Protein AF-A0A7J6QFJ6-F1 (afdb_monomer_lite)

Structure (mmCIF, N/CA/C/O backbone):
data_AF-A0A7J6QFJ6-F1
#
_entry.id   AF-A0A7J6QFJ6-F1
#
loop_
_atom_site.group_PDB
_atom_site.id
_atom_site.type_symbol
_atom_site.label_atom_id
_atom_site.label_alt_id
_atom_site.label_comp_id
_atom_site.label_asym_id
_atom_site.label_entity_id
_atom_site.label_seq_id
_atom_site.pdbx_PDB_ins_code
_atom_site.Cartn_x
_atom_site.Cartn_y
_atom_site.Cartn_z
_atom_site.occupancy
_atom_site.B_iso_or_equiv
_atom_site.auth_seq_id
_atom_site.auth_comp_id
_atom_site.auth_asym_id
_atom_site.auth_atom_id
_atom_site.pdbx_PDB_model_num
ATOM 1 N N . MET A 1 1 ? -31.522 12.830 24.185 1.00 36.59 1 MET A N 1
ATOM 2 C CA . MET A 1 1 ? -30.054 12.754 24.361 1.00 36.59 1 MET A CA 1
ATOM 3 C C . MET A 1 1 ? -29.423 12.464 23.006 1.00 36.59 1 MET A C 1
ATOM 5 O O . MET A 1 1 ? -29.622 11.374 22.489 1.00 36.59 1 MET A O 1
ATOM 9 N N . LYS A 1 2 ? -28.747 13.438 22.384 1.00 40.75 2 LYS A N 1
ATOM 10 C CA . LYS A 1 2 ? -28.008 13.219 21.130 1.00 40.75 2 LYS A CA 1
ATOM 11 C C . LYS A 1 2 ? -26.658 12.594 21.495 1.00 40.75 2 LYS A C 1
ATOM 13 O O . LYS A 1 2 ? -25.871 13.239 22.185 1.00 40.75 2 LYS A O 1
ATOM 18 N N . ARG A 1 3 ? -26.421 11.330 21.126 1.00 40.91 3 ARG A N 1
ATOM 19 C CA . ARG A 1 3 ? -25.103 10.697 21.290 1.00 40.91 3 ARG A CA 1
ATOM 20 C C . ARG A 1 3 ? -24.122 11.448 20.389 1.00 40.91 3 ARG A C 1
ATOM 22 O O . ARG A 1 3 ? -24.379 11.576 19.197 1.00 40.91 3 ARG A O 1
ATOM 29 N N . LYS A 1 4 ? -23.043 11.989 20.964 1.00 46.06 4 LYS A N 1
ATOM 30 C CA . LYS A 1 4 ? -21.908 12.482 20.175 1.00 46.06 4 LYS A CA 1
ATOM 31 C C . LYS A 1 4 ? -21.369 11.295 19.363 1.00 46.06 4 LYS A C 1
ATOM 33 O O . LYS A 1 4 ? -21.211 10.232 19.968 1.00 46.06 4 LYS A O 1
ATOM 38 N N . PRO A 1 5 ? -21.106 11.434 18.054 1.00 49.12 5 PRO A N 1
ATOM 39 C CA . PRO A 1 5 ? -20.397 10.395 17.324 1.00 49.12 5 PRO A CA 1
ATOM 40 C C . PRO A 1 5 ? -19.019 10.243 17.975 1.00 49.12 5 PRO A C 1
ATOM 42 O O . PRO A 1 5 ? -18.242 11.194 18.054 1.00 49.12 5 PRO A O 1
ATOM 45 N N . SER A 1 6 ? -18.754 9.075 18.551 1.00 50.97 6 SER A N 1
ATOM 46 C CA . SER A 1 6 ? -17.417 8.722 19.009 1.00 50.97 6 SER A CA 1
ATOM 47 C C . SER A 1 6 ? -16.561 8.524 17.765 1.00 50.97 6 SER A C 1
ATOM 49 O O . SER A 1 6 ? -16.819 7.598 17.003 1.00 50.97 6 SER A O 1
ATOM 51 N N . CYS A 1 7 ? -15.581 9.399 17.546 1.00 52.25 7 CYS A N 1
ATOM 52 C CA . CYS A 1 7 ? -14.568 9.231 16.507 1.00 52.25 7 CYS A CA 1
ATOM 53 C C . CYS A 1 7 ? -13.787 7.939 16.799 1.00 52.25 7 CYS A C 1
ATOM 55 O O . CYS A 1 7 ? -12.882 7.936 17.636 1.00 52.25 7 CYS A O 1
ATOM 57 N N . SER A 1 8 ? -14.163 6.830 16.165 1.00 64.12 8 SER A N 1
ATOM 58 C CA . SER A 1 8 ? -13.381 5.596 16.178 1.00 64.12 8 SER A CA 1
ATOM 59 C C . SER A 1 8 ? -12.218 5.778 15.210 1.00 64.12 8 SER A C 1
ATOM 61 O O . SER A 1 8 ? -12.438 5.922 14.009 1.00 64.12 8 SER A O 1
ATOM 63 N N . LYS A 1 9 ? -10.988 5.816 15.726 1.00 70.94 9 LYS A N 1
ATOM 64 C CA . LYS A 1 9 ? -9.803 5.680 14.874 1.00 70.94 9 LYS A CA 1
ATOM 65 C C . LYS A 1 9 ? -9.753 4.235 14.384 1.00 70.94 9 LYS A C 1
ATOM 67 O O . LYS A 1 9 ? -9.821 3.336 15.217 1.00 70.94 9 LYS A O 1
ATOM 72 N N . GLN A 1 10 ? -9.672 4.033 13.075 1.00 85.25 10 GLN A N 1
ATOM 73 C CA . GLN A 1 10 ? -9.467 2.719 12.465 1.00 85.25 10 GLN A CA 1
ATOM 74 C C . GLN A 1 10 ? -8.069 2.658 11.854 1.00 85.25 10 GLN A C 1
ATOM 76 O O . GLN A 1 10 ? -7.554 3.667 11.382 1.00 85.25 10 GLN A O 1
ATOM 81 N N . ARG A 1 11 ? -7.444 1.488 11.856 1.00 90.31 11 ARG A N 1
ATOM 82 C CA . ARG A 1 11 ? -6.135 1.246 11.248 1.00 90.31 11 ARG A CA 1
ATOM 83 C C . ARG A 1 11 ? -6.325 0.610 9.882 1.00 90.31 11 ARG A C 1
ATOM 85 O O . ARG A 1 11 ? -6.933 -0.450 9.766 1.00 90.31 11 ARG A O 1
ATOM 92 N N . LEU A 1 12 ? -5.817 1.264 8.849 1.00 92.50 12 LEU A N 1
ATOM 93 C CA . LEU A 1 12 ? -5.876 0.810 7.470 1.00 92.50 12 LEU A CA 1
ATOM 94 C C . LEU A 1 12 ? -4.502 0.325 7.012 1.00 92.50 12 LEU A C 1
ATOM 96 O O . LEU A 1 12 ? -3.555 1.109 6.952 1.00 92.50 12 LEU A O 1
ATOM 100 N N . LEU A 1 13 ? -4.414 -0.942 6.618 1.00 95.81 13 LEU A N 1
ATOM 101 C CA . LEU A 1 13 ? -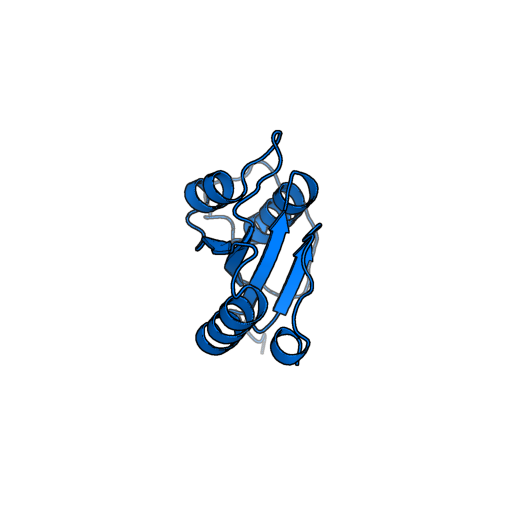3.288 -1.450 5.841 1.00 95.81 13 LEU A CA 1
ATOM 102 C C . LEU A 1 13 ? -3.592 -1.259 4.350 1.00 95.81 13 LEU A C 1
ATOM 104 O O . LEU A 1 13 ? -4.491 -1.898 3.799 1.00 95.81 13 LEU A O 1
ATOM 108 N N . PHE A 1 14 ? -2.862 -0.362 3.693 1.00 95.88 14 PHE A N 1
ATOM 109 C CA . PHE A 1 14 ? -3.045 -0.040 2.280 1.00 95.88 14 PHE A CA 1
ATOM 110 C C . PHE A 1 14 ? -1.983 -0.741 1.434 1.00 95.88 14 PHE A C 1
ATOM 112 O O . PHE A 1 14 ? -0.816 -0.380 1.482 1.00 95.88 14 PHE A O 1
ATOM 119 N N . LEU A 1 15 ? -2.371 -1.714 0.617 1.00 95.94 15 LEU A N 1
ATOM 120 C CA . LEU A 1 15 ? -1.488 -2.437 -0.299 1.00 95.94 15 LEU A CA 1
ATOM 121 C C . LEU A 1 15 ? -1.674 -1.871 -1.705 1.00 95.94 15 LEU A C 1
ATOM 123 O O . LEU A 1 15 ? -2.755 -1.995 -2.286 1.00 95.94 15 LEU A O 1
ATOM 127 N N . GLY A 1 16 ? -0.638 -1.250 -2.270 1.00 94.81 16 GLY A N 1
ATOM 128 C CA . GLY A 1 16 ? -0.803 -0.513 -3.519 1.00 94.81 16 GLY A CA 1
ATOM 129 C C . GLY A 1 16 ? 0.395 -0.480 -4.449 1.00 94.81 16 GLY A C 1
ATOM 130 O O . GLY A 1 16 ? 1.549 -0.600 -4.032 1.00 94.81 16 GLY A O 1
ATOM 131 N N . TRP A 1 17 ? 0.102 -0.296 -5.737 1.00 92.12 17 TRP A N 1
ATOM 132 C CA . TRP A 1 17 ? 1.093 -0.072 -6.786 1.00 92.12 17 TRP A CA 1
ATOM 133 C C . TRP A 1 17 ? 0.524 0.769 -7.945 1.00 92.12 17 TRP A C 1
ATOM 135 O O . TRP A 1 17 ? -0.573 0.498 -8.440 1.00 92.12 17 TRP A O 1
ATOM 145 N N . GLY A 1 18 ? 1.290 1.763 -8.406 1.00 91.31 18 GLY A N 1
ATOM 146 C CA . GLY A 1 18 ? 0.987 2.572 -9.593 1.00 91.31 18 GLY A CA 1
ATOM 147 C C . GLY A 1 18 ? -0.159 3.580 -9.442 1.00 91.31 18 GLY A C 1
ATOM 148 O O . GLY A 1 18 ? -0.653 3.841 -8.346 1.00 91.31 18 GLY A O 1
ATOM 149 N N . ALA A 1 19 ? -0.586 4.162 -10.566 1.00 91.31 19 ALA A N 1
ATOM 150 C CA . ALA A 1 19 ? -1.511 5.301 -10.589 1.00 91.31 19 ALA A CA 1
ATOM 151 C C . ALA A 1 19 ? -2.879 5.013 -9.944 1.00 91.31 19 ALA A C 1
ATOM 153 O O . ALA A 1 19 ? -3.382 5.821 -9.172 1.00 91.31 19 ALA A O 1
ATOM 154 N N . ALA A 1 20 ? -3.466 3.837 -10.186 1.00 91.88 20 ALA A N 1
ATOM 155 C CA . ALA A 1 20 ? -4.753 3.479 -9.583 1.00 91.88 20 ALA A CA 1
ATOM 156 C C . ALA A 1 20 ? -4.677 3.380 -8.048 1.00 91.88 20 ALA A C 1
ATOM 158 O O . ALA A 1 20 ? -5.624 3.735 -7.349 1.00 91.88 20 ALA A O 1
ATOM 159 N N . ALA A 1 21 ? -3.540 2.928 -7.515 1.00 94.38 21 ALA A N 1
ATOM 160 C CA . ALA A 1 21 ? -3.299 2.925 -6.081 1.00 94.38 21 ALA A CA 1
ATOM 161 C C . ALA A 1 21 ? -3.088 4.339 -5.533 1.00 94.38 21 ALA A C 1
ATOM 163 O O . ALA A 1 21 ? -3.552 4.643 -4.442 1.00 94.38 21 ALA A O 1
ATOM 164 N N . ALA A 1 22 ? -2.431 5.216 -6.289 1.00 92.50 22 ALA A N 1
ATOM 165 C CA . ALA A 1 22 ? -2.244 6.605 -5.891 1.00 92.50 22 ALA A CA 1
ATOM 166 C C . ALA A 1 22 ? -3.586 7.332 -5.751 1.00 92.50 22 ALA A C 1
ATOM 168 O O . ALA A 1 22 ? -3.838 7.957 -4.725 1.00 92.50 22 ALA A O 1
ATOM 169 N N . GLU A 1 23 ? -4.482 7.164 -6.725 1.00 92.44 23 GLU A N 1
ATOM 170 C CA . GLU A 1 23 ? -5.840 7.717 -6.668 1.00 92.44 23 GLU A CA 1
ATOM 171 C C . GLU A 1 23 ? -6.640 7.157 -5.485 1.00 92.44 23 GLU A C 1
ATOM 173 O O . GLU A 1 23 ? -7.287 7.908 -4.757 1.00 92.44 23 GLU A O 1
ATOM 178 N N . ALA A 1 24 ? -6.552 5.847 -5.232 1.00 91.94 24 ALA A N 1
ATOM 179 C CA . ALA A 1 24 ? -7.206 5.237 -4.077 1.00 91.94 24 ALA A CA 1
ATOM 180 C C . ALA A 1 24 ? -6.642 5.770 -2.746 1.00 91.94 24 ALA A C 1
ATOM 182 O O . ALA A 1 24 ? -7.411 6.089 -1.840 1.00 91.94 24 ALA A O 1
ATOM 183 N N . LEU A 1 25 ? -5.318 5.918 -2.635 1.00 90.25 25 LEU A N 1
ATOM 184 C CA . LEU A 1 25 ? -4.667 6.466 -1.446 1.00 90.25 25 LEU A CA 1
ATOM 185 C C . LEU A 1 25 ? -5.063 7.928 -1.221 1.00 90.25 25 LEU A C 1
ATOM 187 O O . LEU A 1 25 ? -5.346 8.316 -0.092 1.00 90.25 25 LEU A O 1
ATOM 191 N N . LEU A 1 26 ? -5.137 8.729 -2.286 1.00 88.06 26 LEU A N 1
ATOM 192 C CA . LEU A 1 26 ? -5.615 10.110 -2.229 1.00 88.06 26 LEU A CA 1
ATOM 193 C C . LEU A 1 26 ? -7.079 10.184 -1.793 1.00 88.06 26 LEU A C 1
ATOM 195 O O . LEU A 1 26 ? -7.410 11.030 -0.970 1.00 88.06 26 LEU A O 1
ATOM 199 N N . ALA A 1 27 ? -7.938 9.295 -2.293 1.00 84.94 27 ALA A N 1
ATOM 200 C CA . ALA A 1 27 ? -9.344 9.247 -1.904 1.00 84.94 27 ALA A CA 1
ATOM 201 C C . ALA A 1 27 ? -9.519 8.888 -0.423 1.00 84.94 27 ALA A C 1
ATOM 203 O O . ALA A 1 27 ? -10.338 9.501 0.253 1.00 84.94 27 ALA A O 1
ATOM 204 N N . VAL A 1 28 ? -8.724 7.945 0.092 1.00 81.12 28 VAL A N 1
ATOM 205 C CA . VAL A 1 28 ? -8.713 7.587 1.518 1.00 81.12 28 VAL A CA 1
ATOM 206 C C . VAL A 1 28 ? -8.141 8.721 2.368 1.00 81.12 28 VAL A C 1
ATOM 208 O O . VAL A 1 28 ? -8.721 9.078 3.386 1.00 81.12 28 VAL A O 1
ATOM 211 N N . ASN A 1 29 ? -7.018 9.312 1.958 1.00 67.81 29 ASN A N 1
ATOM 212 C CA . ASN A 1 29 ? -6.347 10.365 2.720 1.00 67.81 29 ASN A CA 1
ATOM 213 C C . ASN A 1 29 ? -7.118 11.697 2.693 1.00 67.81 29 ASN A C 1
ATOM 215 O O . ASN A 1 29 ? -7.009 12.500 3.614 1.00 67.81 29 ASN A O 1
ATOM 219 N N . ALA A 1 30 ? -7.938 11.932 1.665 1.00 62.25 30 ALA A N 1
ATOM 220 C CA . ALA A 1 30 ? -8.875 13.053 1.610 1.00 62.25 30 ALA A CA 1
ATOM 221 C C . ALA A 1 30 ? -10.029 12.937 2.628 1.00 62.25 30 ALA A C 1
ATOM 223 O O . ALA A 1 30 ? -10.804 13.883 2.757 1.00 62.25 30 ALA A O 1
ATOM 224 N N . LEU A 1 31 ? -10.146 11.811 3.346 1.00 54.97 31 LEU A N 1
ATOM 225 C CA . LEU A 1 31 ? -11.104 11.627 4.443 1.00 54.97 31 LEU A CA 1
ATOM 226 C C . LEU A 1 31 ? -10.601 12.190 5.788 1.00 54.97 31 LEU A C 1
ATOM 228 O O . LEU A 1 31 ? -11.308 12.096 6.790 1.00 54.97 31 LEU A O 1
ATOM 232 N N . GLU A 1 32 ? -9.418 12.814 5.834 1.00 51.88 32 GLU A N 1
ATOM 233 C CA . GLU A 1 32 ? -8.994 13.630 6.980 1.00 51.88 32 GLU A CA 1
ATOM 234 C C . GLU A 1 32 ? -9.906 14.869 7.143 1.00 51.88 32 GLU A C 1
ATOM 236 O O . GLU A 1 32 ? -10.330 15.477 6.153 1.00 51.88 32 GLU A O 1
ATOM 241 N N . PRO A 1 33 ? -10.235 15.277 8.385 1.00 41.69 33 PRO A N 1
ATOM 242 C CA . PRO A 1 33 ? -11.175 16.362 8.625 1.00 41.69 33 PRO A CA 1
ATOM 243 C C . PRO A 1 33 ? -10.599 17.676 8.105 1.00 41.69 33 PRO A C 1
ATOM 245 O O . PRO A 1 33 ? -9.439 18.006 8.362 1.00 41.69 33 PRO A O 1
ATOM 248 N N . MET A 1 34 ? -11.445 18.469 7.446 1.00 36.62 34 MET A N 1
ATOM 249 C CA . MET A 1 34 ? -11.146 19.875 7.203 1.00 36.62 34 MET A CA 1
ATOM 25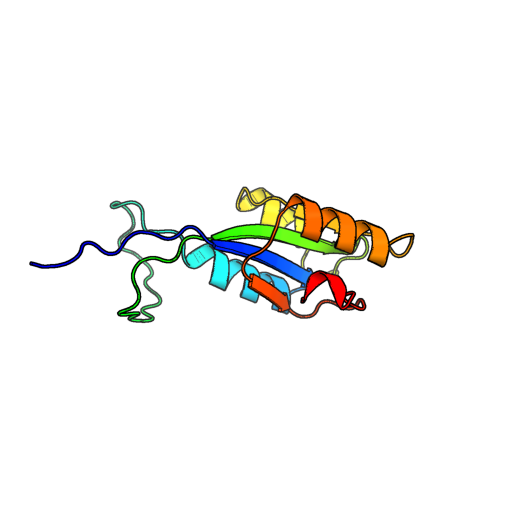0 C C . MET A 1 34 ? -10.673 20.514 8.515 1.00 36.62 34 MET A C 1
ATOM 252 O O . MET A 1 34 ? -11.414 20.542 9.500 1.00 36.62 34 MET A O 1
ATOM 256 N N . SER A 1 35 ? -9.460 21.071 8.520 1.00 40.66 35 SER A N 1
ATOM 257 C CA . SER A 1 35 ? -9.207 22.213 9.396 1.00 40.66 35 SER A CA 1
ATOM 258 C C . SER A 1 35 ? -10.263 23.273 9.063 1.00 40.66 35 SER A C 1
ATOM 260 O O . SER A 1 35 ? -10.638 23.410 7.896 1.00 40.66 35 SER A O 1
ATOM 262 N N . GLU A 1 36 ? -10.769 24.006 10.057 1.00 46.38 36 GLU A N 1
ATOM 263 C CA . GLU A 1 36 ? -11.861 24.989 9.909 1.00 46.38 36 GLU A CA 1
ATOM 264 C C . GLU A 1 36 ? -11.576 26.144 8.914 1.00 46.38 36 GLU A C 1
ATOM 266 O O . GLU A 1 36 ? -12.377 27.068 8.793 1.00 46.38 36 GLU A O 1
ATOM 271 N N . SER A 1 37 ? -10.469 26.100 8.170 1.00 45.38 37 SER A N 1
ATOM 272 C CA . SER A 1 37 ? -9.964 27.199 7.349 1.00 45.38 37 SER A CA 1
ATOM 273 C C . SER A 1 37 ? -10.162 27.036 5.836 1.00 45.38 37 SER A C 1
ATOM 275 O O . SER A 1 37 ? -10.174 28.049 5.142 1.00 45.38 37 SER A O 1
ATOM 277 N N . 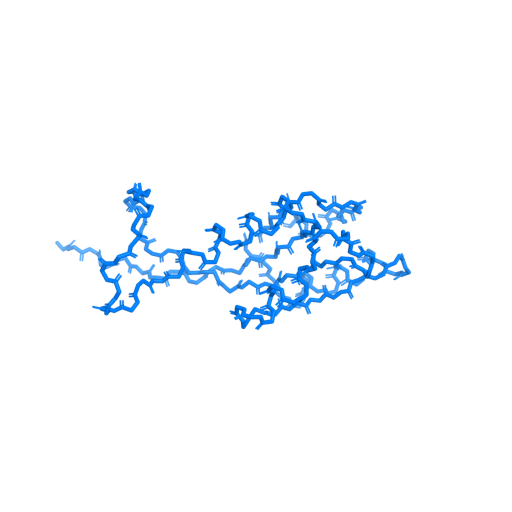ASP A 1 38 ? -10.360 25.829 5.289 1.00 44.28 38 ASP A N 1
ATOM 278 C CA . ASP A 1 38 ? -10.309 25.631 3.825 1.00 44.28 38 ASP A CA 1
ATOM 279 C C . ASP A 1 38 ? -11.671 25.325 3.189 1.00 44.28 38 ASP A C 1
ATOM 281 O O . ASP A 1 38 ? -12.075 24.193 2.931 1.00 44.28 38 ASP A O 1
ATOM 285 N N . SER A 1 39 ? -12.382 26.407 2.872 1.00 43.44 39 SER A N 1
ATOM 286 C CA . SER A 1 39 ? -13.702 26.421 2.228 1.00 43.44 39 SER A CA 1
ATOM 287 C C . SER A 1 39 ? -13.656 26.291 0.695 1.00 43.44 39 SER A C 1
ATOM 289 O O . SER A 1 39 ? -14.446 26.937 0.006 1.00 43.44 39 SER A O 1
ATOM 291 N N . ALA A 1 40 ? -12.751 25.497 0.112 1.00 43.00 40 ALA A N 1
ATOM 292 C CA . ALA A 1 40 ? -12.649 25.421 -1.350 1.00 43.00 40 ALA A CA 1
ATOM 293 C C . ALA A 1 40 ? -12.112 24.082 -1.879 1.00 43.00 40 ALA A C 1
ATOM 295 O O . ALA A 1 40 ? -10.989 24.024 -2.367 1.00 43.00 40 ALA A O 1
ATOM 296 N N . ARG A 1 41 ? -12.944 23.028 -1.813 1.00 42.19 41 ARG A N 1
ATOM 297 C CA . ARG A 1 41 ? -13.087 21.898 -2.775 1.00 42.19 41 ARG A CA 1
ATOM 298 C C . ARG A 1 41 ? -13.705 20.695 -2.053 1.00 42.19 41 ARG A C 1
ATOM 300 O O . ARG A 1 41 ? -13.019 19.770 -1.639 1.00 42.19 41 ARG A O 1
ATOM 307 N N . ARG A 1 42 ? -15.030 20.719 -1.882 1.00 41.62 42 ARG A N 1
ATOM 308 C CA . ARG A 1 42 ? -15.789 19.592 -1.321 1.00 41.62 42 ARG A CA 1
ATOM 309 C C . ARG A 1 42 ? -16.125 18.582 -2.420 1.00 41.62 42 ARG A C 1
ATOM 311 O O . ARG A 1 42 ? -16.949 18.886 -3.278 1.00 41.62 42 ARG A O 1
ATOM 318 N N . SER A 1 43 ? -15.564 17.377 -2.344 1.00 35.88 43 SER A N 1
ATOM 319 C CA . SER A 1 43 ? -16.266 16.184 -2.827 1.00 35.88 43 SER A CA 1
ATOM 320 C C . SER A 1 43 ? -17.227 15.772 -1.715 1.00 35.88 43 SER A C 1
ATOM 322 O O . SER A 1 43 ? -16.810 15.306 -0.658 1.00 35.88 43 SER A O 1
ATOM 324 N N . VAL A 1 44 ? -18.510 16.084 -1.890 1.00 34.72 44 VAL A N 1
ATOM 325 C CA . VAL A 1 44 ? -19.553 15.781 -0.906 1.00 34.72 44 VAL A CA 1
ATOM 326 C C . VAL A 1 44 ? -19.987 14.338 -1.127 1.00 34.72 44 VAL A C 1
ATOM 328 O O . VAL A 1 44 ? -20.873 14.079 -1.936 1.00 34.72 44 VAL A O 1
ATOM 331 N N . VAL A 1 45 ? -19.381 13.399 -0.404 1.00 42.66 45 VAL A N 1
ATOM 332 C CA . VAL A 1 45 ? -20.082 12.158 -0.063 1.00 42.66 45 VAL A CA 1
ATOM 333 C C . VAL A 1 45 ? -20.740 12.424 1.291 1.00 42.66 45 VAL A C 1
ATOM 335 O O . VAL A 1 45 ? -20.035 12.510 2.296 1.00 42.66 45 VAL A O 1
ATOM 338 N N . PRO A 1 46 ? -22.062 12.661 1.348 1.00 38.72 46 PRO A N 1
ATOM 339 C CA . PRO A 1 46 ? -22.744 12.839 2.617 1.00 38.72 46 PRO A CA 1
ATOM 340 C C . PRO A 1 46 ? -22.779 11.475 3.307 1.00 38.72 46 PRO A C 1
ATOM 342 O O . PRO A 1 46 ? -23.508 10.579 2.893 1.00 38.72 46 PRO A O 1
ATOM 345 N N . SER A 1 47 ? -21.948 11.303 4.327 1.00 43.91 47 SER A N 1
ATOM 346 C CA . SER A 1 47 ? -22.000 10.133 5.188 1.00 43.91 47 SER A CA 1
ATOM 347 C C . SER A 1 47 ? -22.628 10.540 6.515 1.00 43.91 47 SER A C 1
ATOM 349 O O . SER A 1 47 ? -22.033 11.281 7.291 1.00 43.91 47 SER A O 1
ATOM 351 N N . ASP A 1 48 ? -23.829 10.027 6.789 1.00 46.41 48 ASP A N 1
ATOM 352 C CA . ASP A 1 48 ? -24.428 10.024 8.132 1.00 46.41 48 ASP A CA 1
ATOM 353 C C . ASP A 1 48 ? -23.609 9.171 9.130 1.00 46.41 48 ASP A C 1
ATOM 355 O O . ASP A 1 48 ? -23.878 9.178 10.334 1.00 46.41 48 ASP A O 1
ATOM 359 N N . ALA A 1 49 ? -22.595 8.434 8.655 1.00 51.22 49 ALA A N 1
ATOM 360 C CA . ALA A 1 49 ? -21.581 7.821 9.499 1.00 51.22 49 ALA A CA 1
ATOM 361 C C . ALA A 1 49 ? -20.521 8.879 9.821 1.00 51.22 49 ALA A C 1
ATOM 363 O O . ALA A 1 49 ? -19.871 9.397 8.914 1.00 51.22 49 ALA A O 1
ATOM 364 N N . GLY A 1 50 ? -20.412 9.233 11.105 1.00 51.41 50 GLY A N 1
ATOM 365 C CA . GLY A 1 50 ? -19.492 10.261 11.592 1.00 51.41 50 GLY A CA 1
ATOM 366 C C . GLY A 1 50 ? -18.045 10.056 11.139 1.00 51.41 50 GLY A C 1
ATOM 367 O O . GLY A 1 50 ? -17.669 8.959 10.746 1.00 51.41 50 GLY A O 1
ATOM 368 N N . ASP A 1 51 ? -17.255 11.128 11.218 1.00 58.75 51 ASP A N 1
ATOM 369 C CA . ASP A 1 51 ? -15.873 11.205 10.733 1.00 58.75 51 ASP A CA 1
ATOM 370 C C . ASP A 1 51 ? -15.048 9.954 11.099 1.00 58.75 51 ASP A C 1
ATOM 372 O O . ASP A 1 51 ? -14.651 9.764 12.255 1.00 58.75 51 ASP A O 1
ATOM 376 N N . ILE A 1 52 ? -14.793 9.090 10.111 1.00 59.66 52 ILE A N 1
ATOM 377 C CA . ILE A 1 52 ? -13.891 7.947 10.261 1.00 59.66 52 ILE A CA 1
ATOM 378 C C . ILE A 1 52 ? -12.487 8.447 9.950 1.00 59.66 52 ILE A C 1
ATOM 380 O O . ILE A 1 52 ? -12.206 8.873 8.833 1.00 59.66 52 ILE A O 1
ATOM 384 N N . LYS A 1 53 ? -11.605 8.392 10.949 1.00 72.56 53 LYS A N 1
ATOM 385 C CA . LYS A 1 53 ? -10.185 8.708 10.777 1.00 72.56 53 LYS A CA 1
ATOM 386 C C . LYS A 1 53 ? -9.397 7.419 10.649 1.00 72.56 53 LYS A C 1
ATOM 388 O O . LYS A 1 53 ? -9.522 6.551 11.519 1.00 72.56 53 LYS A O 1
ATOM 393 N N . PHE A 1 54 ? -8.571 7.332 9.613 1.00 81.12 54 PHE A N 1
ATOM 394 C CA . PHE A 1 54 ? -7.688 6.196 9.408 1.00 81.12 54 PHE A CA 1
ATOM 395 C C . PHE A 1 54 ? -6.261 6.528 9.834 1.00 81.12 54 PHE A C 1
ATOM 397 O O . PHE A 1 54 ? -5.660 7.475 9.339 1.00 81.12 54 PHE A O 1
ATOM 404 N N . GLU A 1 55 ? -5.693 5.717 10.719 1.00 88.38 55 GLU A N 1
ATOM 405 C CA . GLU A 1 55 ? -4.244 5.559 10.780 1.00 88.38 55 GLU A CA 1
ATOM 406 C C . GLU A 1 55 ? -3.852 4.628 9.630 1.00 88.38 55 GLU A C 1
ATOM 408 O O . GLU A 1 55 ? -4.343 3.505 9.566 1.00 88.38 55 GLU A O 1
ATOM 413 N N . CYS A 1 56 ? -3.038 5.094 8.685 1.00 90.69 56 CYS A N 1
ATOM 414 C CA . CYS A 1 56 ? -2.753 4.355 7.456 1.00 90.69 56 CYS A CA 1
ATOM 415 C C . CYS A 1 56 ? -1.285 3.916 7.397 1.00 90.69 56 CYS A C 1
ATOM 417 O O . CYS A 1 56 ? -0.381 4.752 7.488 1.00 90.69 56 CYS A O 1
ATOM 419 N N . LEU A 1 57 ? -1.067 2.615 7.193 1.00 94.38 57 LEU A N 1
ATOM 420 C CA . LEU A 1 57 ? 0.220 2.036 6.820 1.00 94.38 57 LEU A CA 1
ATOM 421 C C . LEU A 1 57 ? 0.168 1.628 5.348 1.00 94.38 57 LEU A C 1
ATOM 423 O O . LEU A 1 57 ? -0.542 0.696 4.968 1.00 94.38 57 LEU A O 1
ATOM 427 N N . VAL A 1 58 ? 0.940 2.323 4.517 1.00 95.38 58 VAL A N 1
ATOM 428 C CA . VAL A 1 58 ? 1.073 2.021 3.093 1.00 95.38 58 VAL A CA 1
ATOM 429 C C . VAL A 1 58 ? 2.137 0.950 2.908 1.00 95.38 58 VAL A C 1
ATOM 431 O O . VAL A 1 58 ? 3.275 1.111 3.332 1.00 95.38 58 VAL A O 1
ATOM 434 N N . ILE A 1 59 ? 1.788 -0.130 2.227 1.00 95.31 59 ILE A N 1
ATOM 435 C CA . ILE A 1 59 ? 2.714 -1.141 1.751 1.00 95.31 59 ILE A CA 1
ATOM 436 C C . ILE A 1 59 ? 2.763 -1.081 0.231 1.00 95.31 59 ILE A C 1
ATOM 438 O O . ILE A 1 59 ? 1.753 -1.205 -0.468 1.00 95.31 59 ILE A O 1
ATOM 442 N N . THR A 1 60 ? 3.967 -0.925 -0.298 1.00 94.06 60 THR A N 1
ATOM 443 C CA . THR A 1 60 ? 4.210 -0.931 -1.734 1.00 94.06 60 THR A CA 1
ATOM 444 C C . THR A 1 60 ? 5.427 -1.776 -2.084 1.00 94.06 60 THR A C 1
ATOM 446 O O . THR A 1 60 ? 6.140 -2.241 -1.203 1.00 94.06 60 THR A O 1
ATOM 449 N N . HIS A 1 61 ? 5.655 -2.025 -3.369 1.00 91.75 61 HIS A N 1
ATOM 450 C CA . HIS A 1 61 ? 6.742 -2.888 -3.828 1.00 91.75 61 HIS A CA 1
ATOM 451 C C . HIS A 1 61 ? 8.009 -2.086 -4.185 1.00 91.75 61 HIS A C 1
ATOM 453 O O . HIS A 1 61 ? 7.916 -0.930 -4.574 1.00 91.75 61 HIS A O 1
ATOM 459 N N . GLU A 1 62 ? 9.207 -2.667 -4.115 1.00 89.50 62 GLU A N 1
ATOM 460 C CA . GLU A 1 62 ? 10.456 -1.971 -4.497 1.00 89.50 62 GLU A CA 1
ATOM 461 C C . GLU A 1 62 ? 10.441 -1.480 -5.954 1.00 89.50 62 GLU A C 1
ATOM 463 O O . GLU A 1 62 ? 10.893 -0.376 -6.265 1.00 89.50 62 GLU A O 1
ATOM 468 N N . LYS A 1 63 ? 9.850 -2.297 -6.832 1.00 86.56 63 LYS A N 1
ATOM 469 C CA . LYS A 1 63 ? 9.564 -1.962 -8.228 1.00 86.56 63 LYS A CA 1
ATOM 470 C C . LYS A 1 63 ? 8.280 -1.147 -8.259 1.00 86.56 63 LYS A C 1
ATOM 472 O O . LYS A 1 63 ? 7.204 -1.708 -8.050 1.00 86.56 63 LYS A O 1
ATOM 477 N N . GLN A 1 64 ? 8.400 0.148 -8.517 1.00 81.56 64 GLN A N 1
ATOM 478 C CA . GLN A 1 64 ? 7.271 1.060 -8.697 1.00 81.56 64 GLN A CA 1
ATOM 479 C C . GLN A 1 64 ? 6.840 1.133 -10.164 1.00 81.56 64 GLN A C 1
ATOM 481 O O . GLN A 1 64 ? 7.473 0.543 -11.038 1.00 81.56 64 GLN A O 1
ATOM 486 N N . SER A 1 65 ? 5.715 1.803 -10.405 1.00 81.81 65 SER A N 1
ATOM 487 C CA . SER A 1 65 ? 5.316 2.201 -11.754 1.00 81.81 65 SER A CA 1
ATOM 488 C C . SER A 1 65 ? 6.156 3.401 -12.183 1.00 81.81 65 SER A C 1
ATOM 490 O O . SER A 1 65 ? 6.442 4.255 -11.349 1.00 81.81 65 SER A O 1
ATOM 492 N N . ASP A 1 66 ? 6.492 3.507 -13.468 1.00 84.38 66 ASP A N 1
ATOM 493 C CA . ASP A 1 66 ? 7.269 4.648 -13.980 1.00 84.38 66 ASP A CA 1
ATOM 494 C C . ASP A 1 66 ? 6.499 5.973 -13.851 1.00 84.38 66 ASP A C 1
A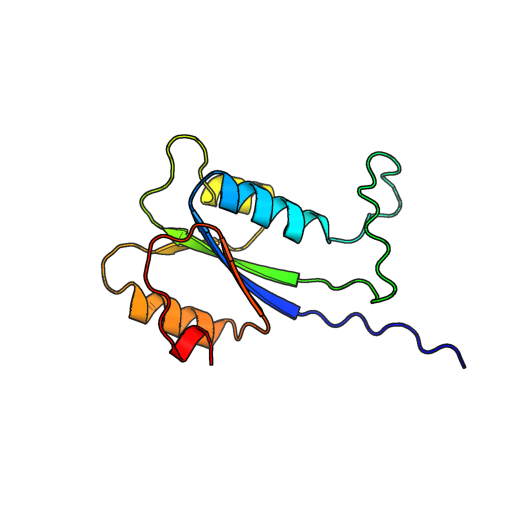TOM 496 O O . ASP A 1 66 ? 7.090 7.029 -13.640 1.00 84.38 66 ASP A O 1
ATOM 500 N N . ASP A 1 67 ? 5.168 5.907 -13.933 1.00 84.69 67 ASP A N 1
ATOM 501 C CA . ASP A 1 67 ? 4.300 7.085 -13.877 1.00 84.69 67 ASP A CA 1
ATOM 502 C C . ASP A 1 67 ? 4.100 7.634 -12.456 1.00 84.69 67 ASP A C 1
ATOM 504 O O . ASP A 1 67 ? 3.814 8.820 -12.292 1.00 84.69 67 ASP A O 1
ATOM 508 N N . VAL A 1 68 ? 4.177 6.776 -11.429 1.00 90.19 68 VAL A N 1
ATOM 509 C CA . VAL A 1 68 ? 3.889 7.149 -10.036 1.00 90.19 68 VAL A CA 1
ATOM 510 C C . VAL A 1 68 ? 4.685 6.295 -9.052 1.00 90.19 68 VAL A C 1
ATOM 512 O O . VAL A 1 68 ? 4.590 5.064 -9.064 1.00 90.19 68 VAL A O 1
ATOM 515 N N . ASP A 1 69 ? 5.352 6.974 -8.117 1.00 91.31 69 ASP A N 1
ATOM 516 C CA . ASP A 1 69 ? 5.988 6.380 -6.946 1.00 91.31 69 ASP A CA 1
ATOM 517 C C . ASP A 1 69 ? 5.150 6.621 -5.677 1.00 91.31 69 ASP A C 1
ATOM 519 O O . ASP A 1 69 ? 5.051 7.737 -5.156 1.00 91.31 69 ASP A O 1
ATOM 523 N N . LEU A 1 70 ? 4.559 5.553 -5.135 1.00 91.69 70 LEU A N 1
ATOM 524 C CA . LEU A 1 70 ? 3.751 5.648 -3.916 1.00 91.69 70 LEU A CA 1
ATOM 525 C C . LEU A 1 70 ? 4.563 6.017 -2.674 1.00 91.69 70 LEU A C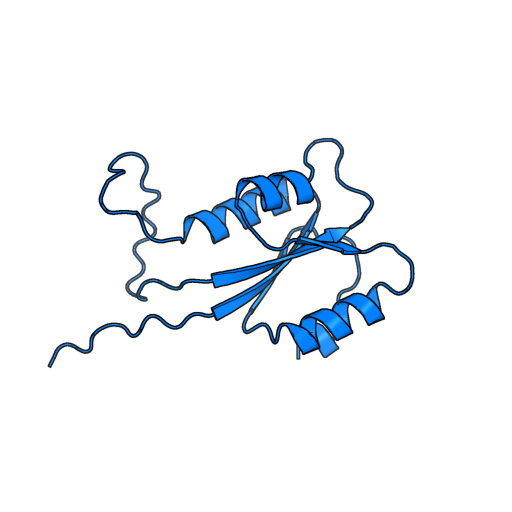 1
ATOM 527 O O . LEU A 1 70 ? 3.985 6.496 -1.697 1.00 91.69 70 LEU A O 1
ATOM 531 N N . ARG A 1 71 ? 5.883 5.813 -2.682 1.00 93.19 71 ARG A N 1
ATOM 532 C CA . ARG A 1 71 ? 6.763 6.187 -1.567 1.00 93.19 71 ARG A CA 1
ATOM 533 C C . ARG A 1 71 ? 6.839 7.701 -1.449 1.00 93.19 71 ARG A C 1
ATOM 535 O O . ARG A 1 71 ? 6.721 8.238 -0.349 1.00 93.19 71 ARG A O 1
ATOM 542 N N . GLU A 1 72 ? 6.986 8.383 -2.582 1.00 92.44 72 GLU A N 1
ATOM 543 C CA . GLU A 1 72 ? 7.022 9.843 -2.633 1.00 92.44 72 GLU A CA 1
ATOM 544 C C . GLU A 1 72 ? 5.677 10.436 -2.232 1.00 92.44 72 GLU A C 1
ATOM 546 O O . GLU A 1 72 ? 5.635 11.271 -1.328 1.00 92.44 72 GLU A O 1
ATOM 551 N N . LEU A 1 73 ? 4.585 9.919 -2.803 1.00 91.44 73 LEU A N 1
ATOM 552 C CA . LEU A 1 73 ? 3.233 10.340 -2.442 1.00 91.44 73 LEU A CA 1
ATOM 553 C C . LEU A 1 73 ? 2.959 10.149 -0.943 1.00 91.44 73 LEU A C 1
ATOM 555 O O . LEU A 1 73 ? 2.438 11.047 -0.287 1.00 91.44 73 LEU A O 1
ATOM 559 N N . SER A 1 74 ? 3.333 9.000 -0.377 1.00 90.94 74 SER A N 1
ATOM 560 C CA . SER A 1 74 ? 3.140 8.739 1.053 1.00 90.94 74 SER A CA 1
ATOM 561 C C . SER A 1 74 ? 3.930 9.726 1.914 1.00 90.94 74 SER A C 1
ATOM 563 O O . SER A 1 74 ? 3.386 10.282 2.866 1.00 90.94 74 SER A O 1
ATOM 565 N N . ARG A 1 75 ? 5.185 10.017 1.545 1.00 90.12 75 ARG A N 1
ATOM 566 C CA . ARG A 1 75 ? 6.037 10.997 2.233 1.00 90.12 75 ARG A CA 1
ATOM 567 C C . ARG A 1 75 ? 5.441 12.405 2.197 1.00 90.12 75 ARG A C 1
ATOM 569 O O . ARG A 1 75 ? 5.403 13.061 3.232 1.00 90.12 75 ARG A O 1
ATOM 576 N N . GLU A 1 76 ? 4.960 12.863 1.041 1.00 89.81 76 GLU A N 1
ATOM 577 C CA . GLU A 1 76 ? 4.316 14.180 0.886 1.00 89.81 76 GLU A CA 1
ATOM 578 C C . GLU A 1 76 ? 3.065 14.334 1.755 1.00 89.81 76 GLU A C 1
ATOM 580 O O . GLU A 1 76 ? 2.729 15.436 2.187 1.00 89.81 76 GLU A O 1
ATOM 585 N N . ARG A 1 77 ? 2.380 13.222 2.027 1.00 84.69 77 ARG A N 1
ATOM 586 C CA . ARG A 1 77 ? 1.188 13.173 2.877 1.00 84.69 77 ARG A CA 1
ATOM 587 C C . ARG A 1 77 ? 1.490 12.864 4.342 1.00 84.69 77 ARG A C 1
ATOM 589 O O . ARG A 1 77 ? 0.561 12.826 5.138 1.00 84.69 77 ARG A O 1
ATOM 596 N N . GLY A 1 78 ? 2.758 12.664 4.708 1.00 86.44 78 GLY A N 1
ATOM 597 C CA . GLY A 1 78 ? 3.150 12.294 6.070 1.00 86.44 78 GLY A CA 1
ATOM 598 C C . GLY A 1 78 ? 2.667 10.902 6.494 1.00 86.44 78 GLY A C 1
ATOM 599 O O . GLY A 1 78 ? 2.522 10.647 7.687 1.00 86.44 78 GLY A O 1
ATOM 600 N N . LEU A 1 79 ? 2.403 10.013 5.534 1.00 88.38 79 LEU A N 1
ATOM 601 C CA . LEU A 1 79 ? 1.948 8.646 5.776 1.00 88.38 79 LEU A CA 1
ATOM 602 C C . LEU A 1 79 ? 3.131 7.702 5.991 1.00 88.38 79 LEU A C 1
ATOM 604 O O . LEU A 1 79 ? 4.178 7.831 5.349 1.00 88.38 79 LEU A O 1
ATOM 608 N N . GLN A 1 80 ? 2.940 6.708 6.860 1.00 91.56 80 GLN A N 1
ATOM 609 C CA . GLN A 1 80 ? 3.899 5.618 6.994 1.00 91.56 80 GLN A CA 1
ATOM 610 C C . GLN A 1 80 ? 3.866 4.764 5.727 1.00 91.56 80 GLN A C 1
ATOM 612 O O . GLN A 1 80 ? 2.797 4.352 5.279 1.00 91.56 80 GLN A O 1
ATOM 617 N N . CYS A 1 81 ? 5.037 4.495 5.155 1.00 93.62 81 CYS A N 1
ATOM 618 C CA . CYS A 1 81 ? 5.167 3.697 3.946 1.00 93.62 81 CYS A CA 1
ATOM 619 C C . CYS A 1 81 ? 6.299 2.686 4.093 1.00 93.62 81 CYS A C 1
ATOM 621 O O . CYS A 1 81 ? 7.442 3.053 4.374 1.00 93.62 81 CYS A O 1
ATOM 623 N N . LEU A 1 82 ? 5.977 1.414 3.882 1.00 94.06 82 LEU A N 1
ATOM 624 C CA . LEU A 1 82 ? 6.926 0.321 3.804 1.00 94.06 82 LEU A CA 1
ATOM 625 C C . LEU A 1 82 ? 7.033 -0.161 2.363 1.00 94.06 82 LEU A C 1
ATOM 627 O O . LEU A 1 82 ? 6.043 -0.426 1.682 1.00 94.06 82 LEU A O 1
ATOM 631 N N . THR A 1 83 ? 8.272 -0.314 1.919 1.00 92.81 83 THR A N 1
ATOM 632 C CA . THR A 1 83 ? 8.590 -0.912 0.628 1.00 92.81 83 THR A CA 1
ATOM 633 C C . THR A 1 83 ? 9.019 -2.357 0.845 1.00 92.81 83 THR A C 1
ATOM 635 O O . THR A 1 83 ? 9.933 -2.607 1.628 1.00 92.81 83 THR A O 1
ATOM 638 N N . VAL A 1 84 ? 8.373 -3.294 0.157 1.00 92.75 84 VAL A N 1
ATOM 639 C CA . VAL A 1 84 ? 8.695 -4.725 0.194 1.00 92.75 84 VAL A CA 1
ATOM 640 C C . VAL A 1 84 ? 9.265 -5.188 -1.145 1.00 92.75 84 VAL A C 1
ATOM 642 O O . VAL A 1 84 ? 8.825 -4.741 -2.205 1.00 92.75 84 VAL A O 1
ATOM 645 N N . GLY A 1 85 ? 10.272 -6.054 -1.095 1.00 90.75 85 GLY A N 1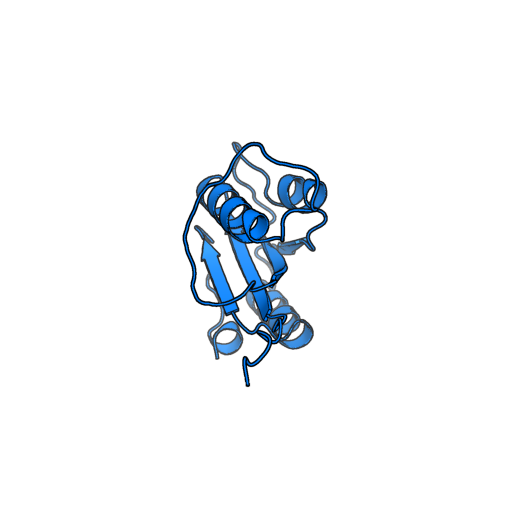
ATOM 646 C CA . GLY A 1 85 ? 10.836 -6.708 -2.275 1.00 90.75 85 GLY A CA 1
ATOM 647 C C . GLY A 1 85 ? 10.184 -8.062 -2.547 1.00 90.75 85 GLY A C 1
ATOM 648 O O . GLY A 1 85 ? 9.227 -8.455 -1.879 1.00 90.75 85 GLY A O 1
ATOM 649 N N . ASP A 1 86 ? 10.736 -8.780 -3.524 1.00 89.94 86 ASP A N 1
ATOM 650 C CA . ASP A 1 86 ? 10.318 -10.147 -3.855 1.00 89.94 86 ASP A CA 1
ATOM 651 C C . ASP A 1 86 ? 10.752 -11.164 -2.773 1.00 89.94 86 ASP A C 1
ATOM 653 O O . ASP A 1 86 ? 10.042 -12.132 -2.496 1.00 89.94 86 ASP A O 1
ATOM 657 N N . GLU A 1 87 ? 11.906 -10.944 -2.138 1.00 92.06 87 GLU A N 1
ATOM 658 C CA . GLU A 1 87 ? 12.444 -11.828 -1.099 1.00 92.06 87 GLU A CA 1
ATOM 659 C C . GLU A 1 87 ? 11.718 -11.645 0.239 1.00 92.06 87 GLU A C 1
ATOM 661 O O . GLU A 1 87 ? 11.556 -10.525 0.724 1.00 92.06 87 GLU A O 1
ATOM 666 N N . ASN A 1 88 ? 11.309 -12.761 0.855 1.00 89.00 88 ASN A N 1
ATOM 667 C CA . ASN A 1 88 ? 10.594 -12.803 2.140 1.00 89.00 88 ASN A CA 1
ATOM 668 C C . ASN A 1 88 ? 9.326 -11.928 2.176 1.00 89.00 88 ASN A C 1
ATOM 670 O O . ASN A 1 88 ? 8.903 -11.476 3.238 1.00 89.00 88 ASN A O 1
ATOM 674 N N . HIS A 1 89 ? 8.720 -11.682 1.011 1.00 92.44 89 HIS A N 1
ATOM 675 C CA . HIS A 1 89 ? 7.551 -10.822 0.854 1.00 92.44 89 HIS A CA 1
ATOM 676 C C . HIS A 1 89 ? 6.418 -11.178 1.830 1.00 92.44 89 HIS A C 1
ATOM 678 O O . HIS A 1 89 ? 5.925 -10.312 2.554 1.00 92.44 89 HIS A O 1
ATOM 684 N N . ASP A 1 90 ? 6.032 -12.456 1.864 1.00 93.69 90 ASP A N 1
ATOM 685 C CA . ASP A 1 90 ? 4.909 -12.941 2.671 1.00 93.69 90 ASP A CA 1
ATOM 686 C C . ASP A 1 90 ? 5.207 -12.809 4.176 1.00 93.69 90 ASP A C 1
ATOM 688 O O . ASP A 1 90 ? 4.357 -12.325 4.922 1.00 93.69 90 ASP A O 1
ATOM 692 N N . ASP A 1 91 ? 6.431 -13.132 4.605 1.00 94.19 91 ASP A N 1
ATOM 693 C CA . ASP A 1 91 ? 6.855 -13.022 6.007 1.00 94.19 91 ASP A CA 1
ATOM 694 C C . ASP A 1 91 ? 6.873 -11.564 6.483 1.00 94.19 91 ASP A C 1
ATOM 696 O O . ASP A 1 91 ? 6.442 -11.254 7.595 1.00 94.19 91 ASP A O 1
ATOM 700 N N . ILE A 1 92 ? 7.340 -10.643 5.631 1.00 93.81 92 ILE A N 1
ATOM 701 C CA . ILE A 1 92 ? 7.354 -9.211 5.946 1.00 93.81 92 ILE A CA 1
ATOM 702 C C . ILE A 1 92 ? 5.925 -8.674 6.030 1.00 93.81 92 ILE A C 1
ATOM 704 O O . ILE A 1 92 ? 5.620 -7.920 6.954 1.00 93.81 92 ILE A O 1
ATOM 708 N N . LEU A 1 93 ? 5.044 -9.047 5.094 1.00 94.50 93 LEU A N 1
ATOM 709 C CA . LEU A 1 93 ? 3.640 -8.639 5.153 1.00 94.50 93 LEU A CA 1
ATOM 710 C C . LEU A 1 93 ? 2.962 -9.136 6.427 1.00 94.50 93 LEU A C 1
ATOM 712 O O . LEU A 1 93 ? 2.275 -8.352 7.079 1.00 94.50 93 LEU A O 1
ATOM 716 N N . LEU A 1 94 ? 3.183 -10.400 6.791 1.00 95.62 94 LEU A N 1
ATOM 717 C CA . LEU A 1 94 ? 2.608 -10.990 7.993 1.00 95.62 94 LEU A CA 1
ATOM 718 C C . LEU A 1 94 ? 3.094 -10.271 9.251 1.00 95.62 94 LEU A C 1
ATOM 720 O O . LEU A 1 94 ? 2.276 -9.761 10.011 1.00 95.62 94 LEU A O 1
ATOM 724 N N . ALA A 1 95 ? 4.411 -10.127 9.420 1.00 95.19 95 ALA A N 1
ATOM 725 C CA . ALA A 1 95 ? 4.984 -9.451 10.582 1.00 95.19 95 ALA A CA 1
ATOM 726 C C . ALA A 1 95 ? 4.463 -8.011 10.734 1.00 95.19 95 ALA A C 1
ATOM 728 O O . ALA A 1 95 ? 4.244 -7.529 11.844 1.00 95.19 95 ALA A O 1
ATOM 729 N N . ARG A 1 96 ? 4.230 -7.314 9.615 1.00 94.56 96 ARG A N 1
ATOM 730 C CA . ARG A 1 96 ? 3.715 -5.939 9.628 1.00 94.56 96 ARG A CA 1
ATOM 731 C C . ARG A 1 96 ? 2.227 -5.863 9.896 1.00 94.56 96 ARG A C 1
ATOM 733 O O . ARG A 1 96 ? 1.812 -4.956 10.607 1.00 94.56 96 ARG A O 1
ATOM 740 N N . ALA A 1 97 ? 1.437 -6.790 9.369 1.00 94.94 97 ALA A N 1
ATOM 741 C CA . ALA A 1 97 ? 0.029 -6.892 9.725 1.00 94.94 97 ALA A CA 1
ATOM 742 C C . ALA A 1 97 ? -0.133 -7.221 11.219 1.00 94.94 97 ALA A C 1
ATOM 744 O O . ALA A 1 97 ? -0.937 -6.586 11.894 1.00 94.94 97 ALA A O 1
ATOM 745 N N . GLU A 1 98 ? 0.690 -8.123 11.760 1.00 95.25 98 GLU A N 1
ATOM 746 C CA . GLU A 1 98 ? 0.701 -8.472 13.184 1.00 95.25 98 GLU A CA 1
ATOM 747 C C . GLU A 1 98 ? 1.123 -7.302 14.081 1.00 95.25 98 GLU A C 1
ATOM 749 O O . GLU A 1 98 ? 0.510 -7.082 15.123 1.00 95.25 98 GLU A O 1
ATOM 754 N N . GLU A 1 99 ? 2.144 -6.534 13.698 1.00 95.00 99 GLU A N 1
ATOM 755 C CA . GLU A 1 99 ? 2.590 -5.362 14.461 1.00 95.00 99 GLU A CA 1
ATOM 756 C C . GLU A 1 99 ? 1.562 -4.224 14.403 1.00 95.00 99 GLU A C 1
ATOM 758 O O . GLU A 1 99 ? 1.248 -3.601 15.419 1.00 95.00 99 GLU A O 1
ATOM 763 N N . PHE A 1 100 ? 1.027 -3.957 13.211 1.00 94.75 100 PHE A N 1
ATOM 764 C CA . PHE A 1 100 ? 0.125 -2.837 12.971 1.00 94.75 100 PHE A CA 1
ATOM 765 C C . PHE A 1 100 ? -1.309 -3.112 13.444 1.00 94.75 100 PHE A C 1
ATOM 767 O O . PHE A 1 100 ? -1.997 -2.183 13.868 1.00 94.75 100 PHE A O 1
ATOM 774 N N . GLN A 1 101 ? -1.746 -4.379 13.425 1.00 94.00 101 GLN A N 1
ATOM 775 C CA . GLN A 1 101 ? -3.098 -4.830 13.778 1.00 94.00 101 GLN A CA 1
ATOM 776 C C . GLN A 1 101 ? -4.185 -4.058 12.998 1.00 94.00 101 GLN A C 1
ATOM 778 O O . GLN A 1 101 ? -4.957 -3.312 13.607 1.00 94.00 101 GLN A O 1
ATOM 783 N N . PRO A 1 102 ? -4.234 -4.155 11.656 1.00 93.12 102 PRO A N 1
ATOM 784 C CA . PRO A 1 102 ? -5.191 -3.391 10.864 1.00 93.12 102 PRO A CA 1
ATOM 785 C C . PRO A 1 102 ? -6.641 -3.788 11.161 1.00 93.12 102 PRO A C 1
ATOM 787 O O . PRO A 1 102 ? -6.964 -4.961 11.303 1.00 93.12 102 PRO A O 1
ATOM 790 N N . ASP A 1 103 ? -7.531 -2.797 11.184 1.00 92.06 103 ASP A N 1
ATOM 791 C CA . ASP A 1 103 ? -8.984 -3.001 11.235 1.00 92.06 103 ASP A CA 1
ATOM 792 C C . ASP A 1 103 ? -9.580 -3.149 9.822 1.00 92.06 103 ASP A C 1
ATOM 794 O O . ASP A 1 103 ? -10.683 -3.666 9.645 1.00 92.06 103 ASP A O 1
ATOM 798 N N . LEU A 1 104 ? -8.861 -2.652 8.808 1.00 92.12 104 LEU A N 1
ATOM 799 C CA . LEU A 1 104 ? -9.225 -2.726 7.400 1.00 92.12 104 LEU A CA 1
ATOM 800 C C . LEU A 1 104 ? -7.979 -2.963 6.545 1.00 92.12 104 LEU A C 1
ATOM 802 O O . LEU A 1 104 ? -6.929 -2.359 6.771 1.00 92.12 104 LEU A O 1
ATOM 806 N N . VAL A 1 105 ? -8.126 -3.785 5.510 1.00 94.12 105 VAL A N 1
ATOM 807 C CA . VAL A 1 105 ? -7.118 -3.972 4.464 1.00 94.12 105 VAL A CA 1
ATOM 808 C C . VAL A 1 105 ? -7.698 -3.482 3.139 1.00 94.12 105 VAL A C 1
ATOM 810 O O . VAL A 1 105 ? -8.746 -3.957 2.702 1.00 94.12 105 VAL A O 1
ATOM 813 N N . LEU A 1 106 ? -7.020 -2.537 2.485 1.00 94.00 106 LEU A N 1
ATOM 814 C CA . LEU A 1 106 ? -7.371 -2.070 1.143 1.00 94.00 106 LEU A CA 1
ATOM 815 C C . LEU A 1 106 ? -6.274 -2.465 0.165 1.00 94.00 106 LEU A C 1
ATOM 817 O O . LEU A 1 106 ? -5.123 -2.072 0.321 1.00 94.00 106 LEU A O 1
ATOM 821 N N . CYS A 1 107 ? -6.647 -3.210 -0.869 1.00 94.62 107 CYS A N 1
ATOM 822 C CA . CYS A 1 107 ? -5.739 -3.641 -1.919 1.00 94.62 107 CYS A CA 1
ATOM 823 C C . CYS A 1 107 ? -6.100 -2.940 -3.232 1.00 94.62 107 CYS A C 1
ATOM 825 O O . CYS A 1 107 ? -7.162 -3.187 -3.804 1.00 94.62 107 CYS A O 1
ATOM 827 N N . ALA A 1 108 ? -5.225 -2.058 -3.712 1.00 94.31 108 ALA A N 1
ATOM 828 C CA . ALA A 1 108 ? -5.437 -1.275 -4.923 1.00 94.31 108 ALA A CA 1
ATOM 829 C C . ALA A 1 108 ? -4.308 -1.534 -5.922 1.00 94.31 108 ALA A C 1
ATOM 831 O O . ALA A 1 108 ? -3.195 -1.041 -5.773 1.00 94.31 108 ALA A O 1
ATOM 832 N N . SER A 1 109 ? -4.589 -2.317 -6.966 1.00 93.06 109 SER A N 1
ATOM 833 C CA . SER A 1 109 ? -3.602 -2.674 -8.004 1.00 93.06 109 SER A CA 1
ATOM 834 C C . SER A 1 109 ? -2.308 -3.309 -7.478 1.00 93.06 109 SER A C 1
ATOM 836 O O . SER A 1 109 ? -1.299 -3.330 -8.183 1.00 93.06 109 SER A O 1
ATOM 838 N N . TYR A 1 110 ? -2.323 -3.853 -6.261 1.00 91.69 110 TYR A N 1
ATOM 839 C CA . TYR A 1 110 ? -1.186 -4.573 -5.711 1.00 91.69 110 TYR A CA 1
ATOM 840 C C . TYR A 1 110 ? -0.941 -5.850 -6.516 1.00 91.69 110 TYR A C 1
ATOM 842 O O . TYR A 1 110 ? -1.869 -6.593 -6.835 1.00 91.69 110 TYR A O 1
ATOM 850 N N . ARG A 1 111 ? 0.317 -6.093 -6.888 1.00 87.69 111 ARG A N 1
ATOM 851 C CA . ARG A 1 111 ? 0.683 -7.139 -7.861 1.00 87.69 111 ARG A CA 1
ATOM 852 C C . ARG A 1 111 ? 1.270 -8.396 -7.230 1.00 87.69 111 ARG A C 1
ATOM 854 O O . ARG A 1 111 ? 1.774 -9.260 -7.946 1.00 87.69 111 ARG A O 1
ATOM 861 N N . LYS A 1 112 ? 1.251 -8.486 -5.904 1.00 89.94 112 LYS A N 1
ATOM 862 C CA . LYS A 1 112 ? 1.761 -9.630 -5.152 1.00 89.94 112 LYS A CA 1
ATOM 863 C C . LYS A 1 112 ? 0.627 -10.316 -4.416 1.00 89.94 112 LYS A C 1
ATOM 865 O O . LYS A 1 112 ? -0.409 -9.712 -4.138 1.00 89.94 112 LYS A O 1
ATOM 870 N N . ARG A 1 113 ? 0.829 -11.600 -4.135 1.00 91.06 113 ARG A N 1
ATOM 871 C CA . ARG A 1 113 ? -0.080 -12.368 -3.292 1.00 91.06 113 ARG A CA 1
ATOM 872 C C . ARG A 1 113 ? -0.096 -11.731 -1.906 1.00 91.06 113 ARG A C 1
ATOM 874 O O . ARG A 1 113 ? 0.958 -11.445 -1.358 1.00 91.06 113 ARG A O 1
ATOM 881 N N . VAL A 1 114 ? -1.283 -11.544 -1.349 1.00 93.25 114 VAL A N 1
ATOM 882 C CA . VAL A 1 114 ? -1.445 -11.187 0.061 1.00 93.25 114 VAL A CA 1
ATOM 883 C C . VAL A 1 114 ? -1.667 -12.495 0.828 1.00 93.25 114 VAL A C 1
ATOM 885 O O . VAL A 1 114 ? -2.563 -13.253 0.433 1.00 93.25 114 VAL A O 1
ATOM 888 N N . PRO A 1 115 ? -0.848 -12.821 1.846 1.00 93.75 115 PRO A N 1
ATOM 889 C CA . PRO A 1 115 ? -1.066 -13.994 2.689 1.00 93.75 115 PRO A CA 1
ATOM 890 C C . PRO A 1 115 ? -2.456 -13.962 3.318 1.00 93.75 115 PRO A C 1
ATOM 892 O O . PRO A 1 115 ? -2.993 -12.891 3.598 1.00 93.75 115 PRO A O 1
ATOM 895 N N . ARG A 1 116 ? -3.055 -15.133 3.533 1.00 93.25 116 ARG A N 1
ATOM 896 C CA . ARG A 1 116 ? -4.417 -15.200 4.076 1.00 93.25 116 ARG A CA 1
ATOM 897 C C . ARG A 1 116 ? -4.455 -14.680 5.510 1.00 93.25 116 ARG A C 1
ATOM 899 O O . ARG A 1 116 ? -5.399 -14.014 5.894 1.00 93.25 116 ARG A O 1
ATOM 906 N N . GLU A 1 117 ? -3.394 -14.944 6.246 1.00 93.94 117 GLU A N 1
ATOM 907 C CA . GLU A 1 117 ? -3.167 -14.577 7.634 1.00 93.94 117 GLU A CA 1
ATOM 908 C C . GLU A 1 117 ? -3.136 -13.054 7.844 1.00 93.94 117 GLU A C 1
ATOM 910 O O . GLU A 1 117 ? -3.362 -12.583 8.947 1.00 93.94 117 GLU A O 1
ATOM 915 N N . VAL A 1 118 ? -2.893 -12.275 6.784 1.00 92.44 118 VAL A N 1
ATOM 916 C CA . VAL A 1 118 ? -2.997 -10.804 6.801 1.00 92.44 118 VAL A CA 1
ATOM 917 C C . VAL A 1 118 ? -4.458 -10.334 6.697 1.00 92.44 118 VAL A C 1
ATOM 919 O O . VAL A 1 118 ? -4.757 -9.178 6.986 1.00 92.44 118 VAL A O 1
ATOM 922 N N . LEU A 1 119 ? -5.358 -11.200 6.225 1.00 88.69 119 LEU A N 1
ATOM 923 C CA . LEU A 1 119 ? -6.766 -10.901 5.950 1.00 88.69 119 LEU A CA 1
ATOM 924 C C . LEU A 1 119 ? -7.733 -11.478 6.996 1.00 88.69 119 LEU A C 1
ATOM 926 O O . LEU A 1 119 ? -8.903 -11.093 6.978 1.00 88.69 119 LEU A O 1
ATOM 930 N N . ASP A 1 120 ? -7.271 -12.429 7.812 1.00 82.25 120 ASP A N 1
ATOM 931 C CA . ASP A 1 120 ? -8.031 -13.057 8.904 1.00 82.25 120 ASP A CA 1
ATOM 932 C C . ASP A 1 120 ? -7.990 -12.171 10.169 1.00 82.25 120 ASP A C 1
ATOM 934 O O . ASP A 1 120 ? -9.040 -12.088 10.850 1.00 82.25 120 ASP A O 1
#

pLDDT: mean 79.19, std 20.24, range [34.72, 95.94]

Secondary structure (DSSP, 8-state):
--PPP---EEEEEEEE-HHHHHHHHHHHHTTSPPPTT--S-------SS--PEEEEEEEEESS--SS--HHHHHHHTT-EEEEE-STTHHHHHHHHHHHH--SEEEEES--SPPPGGGT-

Foldseek 3Di:
DDDDQDADEFEEEEADAPDQSLVVVCVLLVLPDDDPPDPPDDPDPPDPRPRHHYQYEYEYEPDHDPHDDVVVVCVVSVHHYDYHYPPCRAVVLLVCLVVRVGPYYHYGHRDDDHDVNSVD

Organism: Perkinsus olseni (NCBI:txid32597)

Radius of gyration: 15.84 Å; chains: 1; bounding box: 42×42×38 Å

InterPro domains:
  IPR036477 Formyl transferase, N-terminal domain superfamily [SSF53328] (49-120)

Sequence (120 aa):
MKRKPSCSKQRLLFLGWGAAAAEALLAVNALEPMSESDSARRSVVPSDAGDIKFECLVITHEKQSDDVDLRELSRERGLQCLTVGDENHDDILLARAEEFQPDLVLCASYRKRVPREVLD